Protein AF-A0A7V5LDX0-F1 (afdb_monomer_lite)

Structure (mmCIF, N/CA/C/O backbone):
data_AF-A0A7V5LDX0-F1
#
_entry.id   AF-A0A7V5LDX0-F1
#
loop_
_atom_site.group_PDB
_atom_site.id
_atom_site.type_symbol
_atom_site.label_atom_id
_atom_site.label_alt_id
_atom_site.label_comp_id
_atom_site.label_asym_id
_atom_site.label_entity_id
_atom_site.label_seq_id
_atom_site.pdbx_PDB_ins_code
_atom_site.Cartn_x
_atom_site.Cartn_y
_atom_site.Cartn_z
_atom_site.occupancy
_atom_site.B_iso_or_equiv
_atom_site.auth_seq_id
_atom_site.auth_comp_id
_atom_site.auth_asym_id
_atom_site.auth_atom_id
_atom_site.pdbx_PDB_model_num
ATOM 1 N N . MET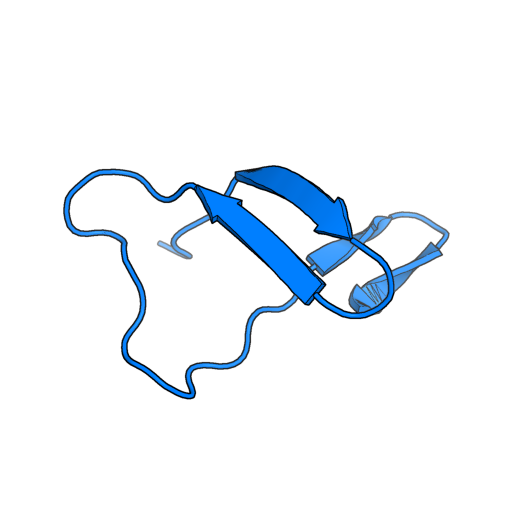 A 1 1 ? 7.367 -4.864 16.052 1.00 48.69 1 MET A N 1
ATOM 2 C CA . MET A 1 1 ? 7.696 -5.560 14.790 1.00 48.69 1 MET A CA 1
ATOM 3 C C . MET A 1 1 ? 7.110 -4.728 1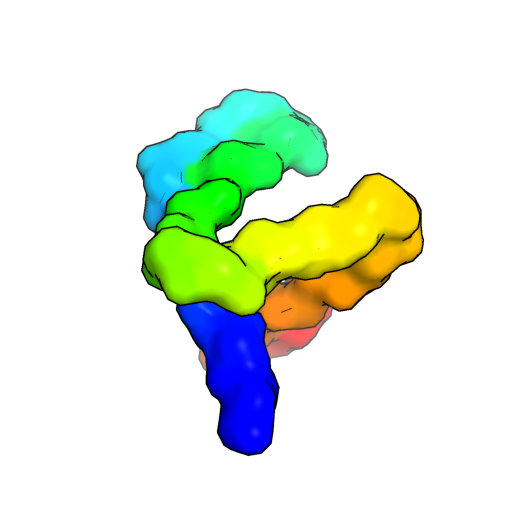3.661 1.00 48.69 1 MET A C 1
ATOM 5 O O . MET A 1 1 ? 6.039 -4.170 13.894 1.00 48.69 1 MET A O 1
ATOM 9 N N . PRO A 1 2 ? 7.798 -4.527 12.524 1.00 55.44 2 PRO A N 1
ATOM 10 C CA . PRO A 1 2 ? 7.150 -3.901 11.376 1.00 55.44 2 PRO A CA 1
ATOM 11 C C . PRO A 1 2 ? 5.929 -4.750 10.999 1.00 55.44 2 PRO A C 1
ATOM 13 O O . PRO A 1 2 ? 6.030 -5.971 10.932 1.00 55.44 2 PRO A O 1
ATOM 16 N N . LYS A 1 3 ? 4.767 -4.107 10.870 1.00 79.56 3 LYS A N 1
ATOM 17 C CA . LYS A 1 3 ? 3.528 -4.761 10.443 1.00 79.56 3 LYS A CA 1
ATOM 18 C C . LYS A 1 3 ? 3.587 -4.874 8.923 1.00 79.56 3 LYS A C 1
ATOM 20 O O . LYS A 1 3 ? 3.521 -3.855 8.237 1.00 79.56 3 LYS A O 1
ATOM 25 N N . GLU A 1 4 ? 3.814 -6.078 8.414 1.00 90.19 4 GLU A N 1
ATOM 26 C CA . GLU A 1 4 ? 3.924 -6.338 6.978 1.00 90.19 4 GLU A CA 1
ATOM 27 C C . GLU A 1 4 ? 2.538 -6.612 6.380 1.00 90.19 4 GLU A C 1
ATOM 29 O O . GLU A 1 4 ? 1.697 -7.273 6.985 1.00 90.19 4 GLU A O 1
ATOM 34 N N . GLY A 1 5 ? 2.289 -6.080 5.184 1.00 93.06 5 GLY A N 1
ATOM 35 C CA . GLY A 1 5 ? 1.058 -6.304 4.428 1.00 93.06 5 GLY A CA 1
ATOM 36 C C . GLY A 1 5 ? 1.342 -7.027 3.115 1.00 93.06 5 GLY A C 1
ATOM 37 O O . GLY A 1 5 ? 2.454 -6.982 2.594 1.00 93.06 5 GLY A O 1
ATOM 38 N N . ILE A 1 6 ? 0.325 -7.678 2.552 1.00 94.06 6 ILE A N 1
ATOM 39 C CA . ILE A 1 6 ? 0.423 -8.384 1.268 1.00 94.06 6 ILE A CA 1
ATOM 40 C C . ILE A 1 6 ? -0.372 -7.611 0.218 1.00 94.06 6 ILE A C 1
ATOM 42 O O . ILE A 1 6 ? -1.578 -7.413 0.378 1.00 94.06 6 ILE A O 1
ATOM 46 N N . VAL A 1 7 ? 0.279 -7.215 -0.879 1.00 94.62 7 VAL A N 1
ATOM 47 C CA . VAL A 1 7 ? -0.405 -6.621 -2.038 1.00 94.62 7 VAL A CA 1
ATOM 48 C C . VAL A 1 7 ? -1.380 -7.645 -2.625 1.00 94.62 7 VAL A C 1
ATOM 50 O O . VAL A 1 7 ? -0.990 -8.765 -2.954 1.00 94.62 7 VAL A O 1
ATOM 53 N N . LYS A 1 8 ? -2.657 -7.274 -2.743 1.00 97.00 8 LYS A N 1
ATOM 54 C CA . LYS A 1 8 ? -3.711 -8.135 -3.301 1.00 97.00 8 LYS A CA 1
ATOM 55 C C . LYS A 1 8 ? -4.080 -7.758 -4.722 1.00 97.00 8 LYS A C 1
ATOM 57 O O . LYS A 1 8 ? -4.339 -8.647 -5.528 1.00 97.00 8 LYS A O 1
ATOM 62 N N . GLN A 1 9 ? -4.109 -6.464 -5.020 1.00 97.19 9 GLN A N 1
ATOM 63 C CA . GLN A 1 9 ? -4.572 -5.966 -6.306 1.00 97.19 9 GLN A CA 1
ATOM 64 C C . GLN A 1 9 ? -3.910 -4.630 -6.642 1.00 97.19 9 GLN A C 1
ATOM 66 O O . GLN A 1 9 ? -3.590 -3.844 -5.752 1.00 97.19 9 GLN A O 1
ATOM 71 N N . ILE A 1 10 ? -3.719 -4.382 -7.937 1.00 95.75 10 ILE A N 1
ATOM 72 C CA . ILE A 1 10 ? -3.190 -3.128 -8.479 1.00 95.75 10 ILE A CA 1
ATOM 73 C C . ILE A 1 10 ? -4.120 -2.679 -9.610 1.00 95.75 10 ILE A C 1
ATOM 75 O O . ILE A 1 10 ? -4.322 -3.423 -10.570 1.00 95.75 10 ILE A O 1
ATOM 79 N N . ILE A 1 11 ? -4.671 -1.467 -9.507 1.00 96.69 11 ILE A N 1
ATOM 80 C CA . ILE A 1 11 ? -5.477 -0.824 -10.553 1.00 96.69 11 ILE A CA 1
ATOM 81 C C . ILE A 1 11 ? -4.867 0.546 -10.851 1.00 96.69 11 ILE A C 1
ATOM 83 O O . ILE A 1 11 ? -5.106 1.530 -10.147 1.00 96.69 11 ILE A O 1
ATOM 87 N N . GLY A 1 12 ? -4.064 0.619 -11.915 1.00 94.69 12 GLY A N 1
ATOM 88 C CA . GLY A 1 12 ? -3.345 1.841 -12.270 1.00 94.69 12 GLY A CA 1
ATOM 89 C C . GLY A 1 12 ? -2.426 2.294 -11.131 1.00 94.69 12 GLY A C 1
ATOM 90 O O . GLY A 1 12 ? -1.475 1.596 -10.797 1.00 94.69 12 GLY A O 1
ATOM 91 N N . VAL A 1 13 ? -2.716 3.459 -10.543 1.00 93.88 13 VAL A N 1
ATOM 92 C CA . VAL A 1 13 ? -1.949 4.039 -9.421 1.00 93.88 13 VAL A CA 1
ATOM 93 C C . VAL A 1 13 ? -2.442 3.599 -8.036 1.00 93.88 13 VAL A C 1
ATOM 95 O O . VAL A 1 13 ? -1.807 3.924 -7.037 1.00 93.88 13 VAL A O 1
ATOM 98 N N . VAL A 1 14 ? -3.575 2.896 -7.957 1.00 95.25 14 VAL A N 1
ATOM 99 C CA . VAL A 1 14 ? -4.187 2.456 -6.695 1.00 95.25 14 VAL A CA 1
ATOM 100 C C . VAL A 1 14 ? -3.774 1.016 -6.396 1.00 95.25 14 VAL A C 1
ATOM 102 O O . VAL A 1 14 ? -3.785 0.164 -7.288 1.00 95.25 14 VAL A O 1
ATOM 105 N N . VAL A 1 15 ? -3.419 0.743 -5.138 1.00 95.44 15 VAL A N 1
ATOM 106 C CA . VAL A 1 15 ? -2.958 -0.571 -4.671 1.00 95.44 15 VAL A CA 1
ATOM 107 C C . VAL A 1 15 ? -3.761 -0.993 -3.445 1.00 95.44 15 VAL A C 1
ATOM 109 O O . VAL A 1 15 ? -3.776 -0.282 -2.441 1.00 95.44 15 VAL A O 1
ATOM 112 N N . ASP A 1 16 ? -4.372 -2.174 -3.513 1.00 96.56 16 ASP A N 1
ATOM 113 C CA . ASP A 1 16 ? -5.050 -2.794 -2.376 1.00 96.56 16 ASP A CA 1
ATOM 114 C C . ASP A 1 16 ? -4.058 -3.679 -1.609 1.00 96.56 16 ASP A C 1
ATOM 116 O O . ASP A 1 16 ? -3.460 -4.605 -2.172 1.00 96.56 16 ASP A O 1
ATOM 120 N N . VAL A 1 17 ? -3.898 -3.416 -0.310 1.00 95.62 17 VAL A N 1
ATOM 121 C CA . VAL A 1 17 ? -2.990 -4.151 0.585 1.00 95.62 17 VAL A CA 1
ATOM 122 C C . VAL A 1 17 ? -3.794 -4.788 1.713 1.00 95.62 17 VAL A C 1
ATOM 124 O O . VAL A 1 17 ? -4.559 -4.116 2.402 1.00 95.62 17 VAL A O 1
ATOM 127 N N . ALA A 1 18 ? -3.611 -6.092 1.912 1.00 95.88 18 ALA A N 1
ATOM 128 C CA . ALA A 1 18 ? -4.204 -6.819 3.024 1.00 95.88 18 ALA A CA 1
ATOM 129 C C . ALA A 1 18 ? -3.253 -6.839 4.224 1.00 95.88 18 ALA A C 1
ATOM 131 O O . ALA A 1 18 ? -2.085 -7.205 4.085 1.00 95.88 18 ALA A O 1
ATOM 132 N N . PHE A 1 19 ? -3.789 -6.513 5.397 1.00 94.94 19 PHE A N 1
ATOM 133 C CA . PHE A 1 19 ? -3.110 -6.607 6.687 1.00 94.94 19 PHE A CA 1
ATOM 134 C C . PHE A 1 19 ? -3.805 -7.646 7.564 1.00 94.94 19 PHE A C 1
ATOM 136 O O . PHE A 1 19 ? -4.989 -7.935 7.373 1.00 94.94 19 PHE A O 1
ATOM 143 N N . MET A 1 20 ? -3.075 -8.200 8.531 1.00 93.56 20 MET A N 1
ATOM 144 C CA . MET A 1 20 ? -3.679 -9.042 9.560 1.00 93.56 20 MET A CA 1
ATOM 145 C C . MET A 1 20 ? -4.616 -8.225 10.461 1.00 93.56 20 MET A C 1
ATOM 147 O O . MET A 1 20 ? -4.568 -6.991 10.511 1.00 93.56 20 MET A O 1
ATOM 151 N N . GLU A 1 21 ? -5.493 -8.918 11.183 1.00 91.44 21 GLU A N 1
ATOM 152 C CA . GLU A 1 21 ? 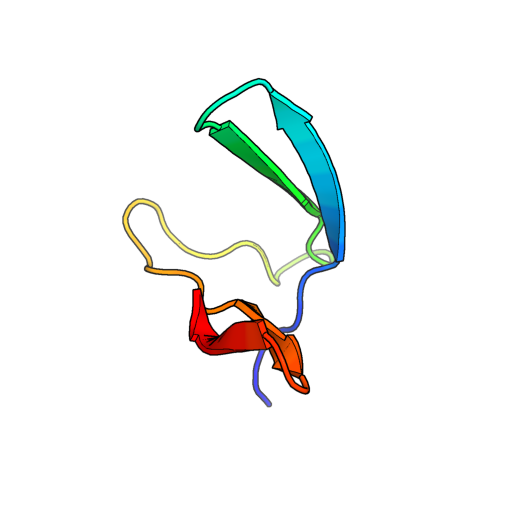-6.403 -8.281 12.133 1.00 91.44 21 GLU A CA 1
ATOM 153 C C . GLU A 1 21 ? -5.622 -7.479 13.190 1.00 91.44 21 GLU A C 1
ATOM 155 O O . GLU A 1 21 ? -4.615 -7.936 13.726 1.00 91.44 21 GLU A O 1
ATOM 160 N N . GLY A 1 22 ? -6.056 -6.244 13.456 1.00 93.25 22 GLY A N 1
ATOM 161 C CA . GLY A 1 22 ? -5.352 -5.324 14.361 1.00 93.25 22 GLY A CA 1
ATOM 162 C C . GLY A 1 22 ? -4.068 -4.707 13.784 1.00 93.25 22 GLY A C 1
ATOM 163 O O . GLY A 1 22 ? -3.399 -3.911 14.455 1.00 93.25 22 GLY A O 1
ATOM 164 N N . GLU A 1 23 ? -3.715 -5.025 12.536 1.00 93.75 23 GLU A N 1
ATOM 165 C CA . GLU A 1 23 ? -2.534 -4.482 11.861 1.00 93.75 23 GLU A CA 1
ATOM 166 C C . GLU A 1 23 ? -2.831 -3.418 10.809 1.00 93.75 23 GLU A C 1
ATOM 168 O O . GLU A 1 23 ? -1.894 -2.835 10.268 1.00 93.75 23 GLU A O 1
ATOM 173 N N . LEU A 1 24 ? -4.110 -3.100 10.587 1.00 93.81 24 LEU A N 1
ATOM 174 C CA . LEU A 1 24 ? -4.507 -2.039 9.670 1.00 93.81 24 LEU A CA 1
ATOM 175 C C . LEU A 1 24 ? -3.897 -0.688 10.103 1.00 93.81 24 LEU A C 1
ATOM 177 O O . LEU A 1 24 ? -4.141 -0.240 11.230 1.00 93.81 24 LEU A O 1
ATOM 181 N N . PRO A 1 25 ? -3.115 -0.027 9.236 1.00 94.38 25 PRO A N 1
ATOM 182 C CA . PRO A 1 25 ? -2.561 1.289 9.527 1.00 94.38 25 PRO A CA 1
ATOM 183 C C . PRO A 1 25 ? -3.643 2.374 9.584 1.00 94.38 25 PRO A C 1
ATOM 185 O O . PRO A 1 25 ? -4.689 2.272 8.942 1.00 94.38 25 PRO A O 1
ATOM 188 N N . SER A 1 26 ? -3.365 3.460 10.308 1.00 95.62 26 SER A N 1
ATOM 189 C CA . SER A 1 26 ? -4.215 4.655 10.291 1.00 95.62 26 SER A CA 1
ATOM 190 C C . SER A 1 26 ? -4.236 5.303 8.904 1.00 95.62 26 SER A C 1
ATOM 192 O O . SER A 1 26 ? -3.275 5.195 8.137 1.00 95.62 26 SER A O 1
ATOM 194 N N . LEU A 1 27 ? -5.301 6.047 8.599 1.00 95.69 27 LEU A N 1
ATOM 195 C CA . LEU A 1 27 ? -5.394 6.819 7.357 1.00 95.69 27 LEU A CA 1
ATOM 196 C C . LEU A 1 27 ? -4.204 7.779 7.200 1.00 95.69 27 LEU A C 1
ATOM 198 O O . LEU A 1 27 ? -3.713 8.333 8.182 1.00 95.69 27 LEU A O 1
ATOM 202 N N . TYR A 1 28 ? -3.760 7.963 5.953 1.00 95.75 28 TYR A N 1
ATOM 203 C CA . TYR A 1 28 ? -2.577 8.753 5.574 1.00 95.75 28 TYR A CA 1
ATOM 204 C C . TYR A 1 28 ? -1.229 8.230 6.097 1.00 95.75 28 TYR A C 1
ATOM 206 O O . TYR A 1 28 ? -0.210 8.900 5.935 1.00 95.75 28 TYR A O 1
ATOM 214 N N . THR A 1 29 ? -1.186 7.024 6.671 1.00 94.75 29 THR A N 1
ATOM 215 C CA . THR A 1 29 ? 0.089 6.345 6.932 1.00 94.75 29 THR A CA 1
ATOM 216 C C . THR A 1 29 ? 0.723 5.943 5.604 1.00 94.75 29 THR A C 1
ATOM 218 O O . THR A 1 29 ? 0.094 5.266 4.792 1.00 94.75 29 THR A O 1
ATOM 221 N N . ALA A 1 30 ? 1.974 6.342 5.383 1.00 94.62 30 ALA A N 1
ATOM 222 C CA . ALA A 1 30 ? 2.726 5.923 4.209 1.00 94.62 30 ALA A CA 1
ATOM 223 C C . ALA A 1 30 ? 3.100 4.438 4.309 1.00 94.62 30 ALA A C 1
ATOM 225 O O . ALA A 1 30 ? 3.574 3.974 5.349 1.00 94.62 30 ALA A O 1
ATOM 226 N N . LEU A 1 31 ? 2.919 3.710 3.209 1.00 93.81 31 LEU A N 1
ATOM 227 C CA . LEU A 1 31 ? 3.424 2.350 3.046 1.00 93.81 31 LEU A CA 1
ATOM 228 C C . LEU A 1 31 ? 4.691 2.391 2.201 1.00 93.81 31 LEU A C 1
ATOM 230 O O . LEU A 1 31 ? 4.801 3.205 1.290 1.00 93.81 31 LEU A O 1
ATOM 234 N N . LYS A 1 32 ? 5.630 1.501 2.516 1.00 93.56 32 LYS A N 1
ATOM 235 C CA . LYS A 1 32 ? 6.875 1.318 1.777 1.00 93.56 32 LYS A CA 1
ATOM 236 C C . LYS A 1 32 ? 6.899 -0.105 1.243 1.00 93.56 32 LYS A C 1
ATOM 238 O O . LYS A 1 32 ? 6.716 -1.037 2.025 1.00 93.56 32 LYS A O 1
ATOM 243 N N . ILE A 1 33 ? 7.134 -0.273 -0.051 1.00 91.44 33 ILE A N 1
ATOM 244 C CA . ILE A 1 33 ? 7.227 -1.588 -0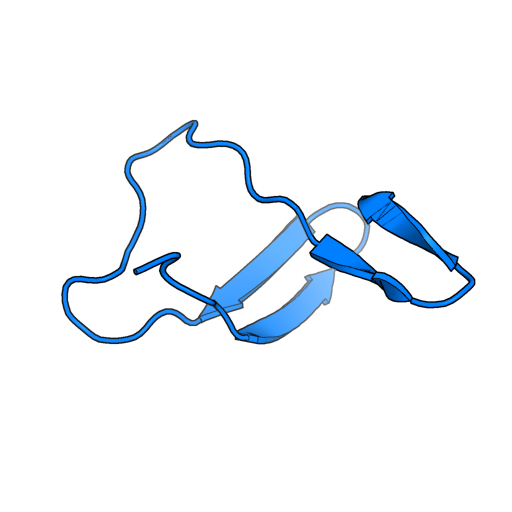.686 1.00 91.44 33 ILE A CA 1
ATOM 245 C C . ILE A 1 33 ? 8.658 -1.778 -1.168 1.00 91.44 33 ILE A C 1
ATOM 247 O O . ILE A 1 33 ? 9.133 -1.072 -2.056 1.00 91.44 33 ILE A O 1
ATOM 251 N N . ASP A 1 34 ? 9.350 -2.749 -0.583 1.00 89.12 34 ASP A N 1
ATOM 252 C CA . ASP A 1 34 ? 10.624 -3.215 -1.115 1.00 89.12 34 ASP A CA 1
ATOM 253 C C . ASP A 1 34 ? 10.355 -4.172 -2.284 1.00 89.12 34 ASP A C 1
ATOM 255 O O . ASP A 1 34 ? 9.698 -5.201 -2.117 1.00 89.12 34 ASP A O 1
ATOM 259 N N . ARG A 1 35 ? 10.819 -3.810 -3.483 1.00 89.06 35 ARG A N 1
ATOM 260 C CA . ARG A 1 35 ? 10.688 -4.627 -4.698 1.00 89.06 35 ARG A CA 1
ATOM 261 C C . ARG A 1 35 ? 12.015 -5.290 -5.083 1.00 89.06 35 ARG A C 1
ATOM 263 O O . ARG A 1 35 ? 12.214 -5.630 -6.251 1.00 89.06 35 ARG A O 1
ATOM 270 N N . GLY A 1 36 ? 12.932 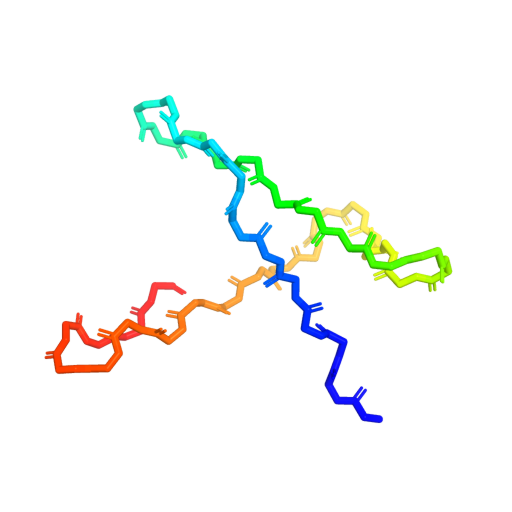-5.452 -4.127 1.00 90.00 36 GLY A N 1
ATOM 271 C CA . GLY A 1 36 ? 14.254 -6.033 -4.342 1.00 90.00 36 GLY A CA 1
ATOM 272 C C . GLY A 1 36 ? 15.083 -5.185 -5.304 1.00 90.00 36 GLY A C 1
ATOM 273 O O . GLY A 1 36 ? 15.238 -3.979 -5.113 1.00 90.00 36 GLY A O 1
ATOM 274 N N . ASP A 1 37 ? 15.568 -5.797 -6.386 1.00 92.06 37 ASP A N 1
ATOM 275 C CA . ASP A 1 37 ? 16.430 -5.140 -7.383 1.00 92.06 37 ASP A CA 1
ATOM 276 C C . ASP A 1 37 ? 15.751 -3.965 -8.111 1.00 92.06 37 ASP A C 1
ATOM 278 O O . ASP A 1 37 ? 16.422 -3.119 -8.700 1.00 92.06 37 ASP A O 1
ATOM 282 N N . GLN A 1 38 ? 14.416 -3.878 -8.057 1.00 87.69 38 GLN A N 1
ATOM 283 C CA . GLN A 1 38 ? 13.645 -2.756 -8.608 1.00 87.69 38 GLN A CA 1
ATOM 284 C C . GLN A 1 38 ? 13.557 -1.552 -7.653 1.00 87.69 38 GLN A C 1
ATOM 286 O O . GLN A 1 38 ? 12.918 -0.545 -7.975 1.00 87.69 38 GLN A O 1
ATOM 291 N N . GLY A 1 39 ? 14.190 -1.647 -6.482 1.00 87.94 39 GLY A N 1
ATOM 292 C CA . GLY A 1 39 ? 14.239 -0.604 -5.471 1.00 87.94 39 GLY A CA 1
ATOM 293 C C . GLY A 1 39 ? 12.960 -0.478 -4.646 1.00 87.94 39 GLY A C 1
ATOM 294 O O . GLY A 1 39 ? 12.066 -1.325 -4.658 1.00 87.94 39 GLY A O 1
ATOM 295 N N . ILE A 1 40 ? 12.884 0.626 -3.912 1.00 84.62 40 ILE A N 1
ATOM 296 C CA . ILE A 1 40 ? 11.797 0.932 -2.983 1.00 84.62 40 ILE A CA 1
ATOM 297 C C . ILE A 1 40 ? 10.732 1.774 -3.694 1.00 84.62 40 ILE A C 1
ATOM 299 O O . ILE A 1 40 ? 11.074 2.739 -4.381 1.00 84.62 40 ILE A O 1
ATOM 303 N N . LEU A 1 41 ? 9.460 1.418 -3.501 1.00 82.38 41 LEU A N 1
ATOM 304 C CA . LEU A 1 41 ? 8.290 2.243 -3.817 1.00 82.38 41 LEU A CA 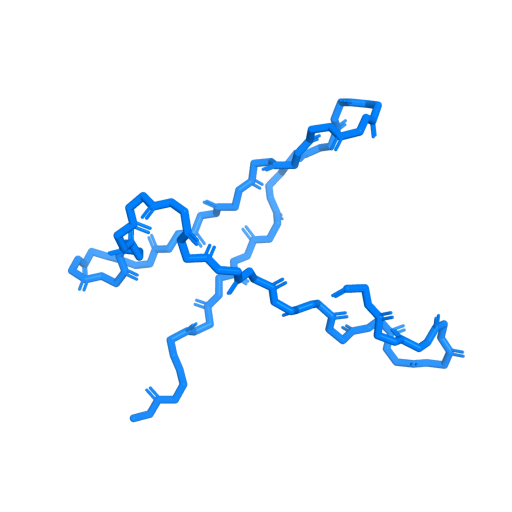1
ATOM 305 C C . LEU A 1 41 ? 7.682 2.821 -2.532 1.00 82.38 41 LEU A C 1
ATOM 307 O O . LEU A 1 41 ? 7.607 2.066 -1.532 1.00 82.38 41 LEU A O 1
#

Secondary structure (DSSP, 8-state):
-----EEEEEETTEEEEE--TT-PPPTTPPP--B-GGG-B-

Radius of gyration: 11.04 Å; chains: 1; bounding box: 23×18×27 Å

Foldseek 3Di:
DPFDWDFDDDDPPDTDTDGPPVSDDDPPDDDWDQPDPVGID

Sequence (41 aa):
MPKEGIVKQIIGVVVDVAFMEGELPSLYTALKIDRGDQGIL

pLDDT: mean 90.8, std 9.61, range [48.69, 97.19]